Protein AF-A0A2P7MZC1-F1 (afdb_monomer)

Secondary structure (DSSP, 8-state):
--HHHHHHHHHTT-HHHHHHHHHHHHHTT-HHHHHHHHS-TTS---HHHHHHHHHHHHHHT-

Mean predicted aligned error: 4.52 Å

Structure (mmCIF, N/CA/C/O backbone):
data_AF-A0A2P7MZC1-F1
#
_entry.id   AF-A0A2P7MZC1-F1
#
loop_
_atom_site.group_PDB
_atom_site.id
_atom_site.type_symbol
_atom_site.label_atom_id
_atom_site.label_alt_id
_atom_site.label_comp_id
_atom_site.label_asym_id
_atom_site.label_entity_id
_atom_site.label_seq_id
_atom_site.pdbx_PDB_ins_code
_atom_site.Cartn_x
_atom_site.Cartn_y
_atom_site.Cartn_z
_atom_site.occupancy
_atom_site.B_iso_or_equiv
_atom_site.auth_seq_id
_atom_site.auth_comp_id
_atom_site.auth_asym_id
_atom_site.auth_atom_id
_atom_site.pdbx_PDB_model_num
ATOM 1 N N . MET A 1 1 ? -17.500 4.654 -10.265 1.00 57.59 1 MET A N 1
ATOM 2 C CA . MET A 1 1 ? -16.048 4.545 -10.005 1.00 57.59 1 MET A CA 1
ATOM 3 C C . MET A 1 1 ? -15.837 4.732 -8.518 1.00 57.59 1 MET A C 1
ATOM 5 O O . MET A 1 1 ? -16.392 5.682 -7.980 1.00 57.59 1 MET A O 1
ATOM 9 N N . SER A 1 2 ? -15.118 3.827 -7.856 1.00 80.19 2 SER A N 1
ATOM 10 C CA . SER A 1 2 ? -14.809 3.981 -6.427 1.00 80.19 2 SER A CA 1
ATOM 11 C C . SER A 1 2 ? -13.713 5.035 -6.213 1.00 80.19 2 SER A C 1
ATOM 13 O O . SER A 1 2 ? -12.850 5.223 -7.075 1.00 80.19 2 SER A O 1
ATOM 15 N N . GLU A 1 3 ? -13.709 5.717 -5.062 1.00 81.94 3 GLU A N 1
ATOM 16 C CA . GLU A 1 3 ? -12.634 6.662 -4.704 1.00 81.94 3 GLU A CA 1
ATOM 17 C C . GLU A 1 3 ? -11.248 6.000 -4.742 1.00 81.94 3 GLU A C 1
ATOM 19 O O . GLU A 1 3 ? -10.267 6.621 -5.152 1.00 81.94 3 GLU A O 1
ATOM 24 N N . THR A 1 4 ? -11.174 4.714 -4.393 1.00 82.94 4 THR A N 1
ATOM 25 C CA . THR A 1 4 ? -9.956 3.903 -4.467 1.00 82.94 4 THR A CA 1
ATOM 26 C C . THR A 1 4 ? -9.418 3.793 -5.894 1.00 82.94 4 THR A C 1
ATOM 28 O O . THR A 1 4 ? -8.236 4.049 -6.121 1.00 82.94 4 THR A O 1
ATOM 31 N N . GLU A 1 5 ? -10.266 3.477 -6.876 1.00 82.31 5 GLU A N 1
ATOM 32 C CA . GLU A 1 5 ? -9.849 3.375 -8.284 1.00 82.31 5 GLU A CA 1
ATOM 33 C C . GLU A 1 5 ? -9.385 4.720 -8.851 1.00 82.31 5 GLU A C 1
ATOM 35 O O . GLU A 1 5 ? -8.406 4.776 -9.601 1.00 82.31 5 GLU A O 1
ATOM 40 N N . ALA A 1 6 ? -10.061 5.814 -8.485 1.00 84.81 6 ALA A N 1
ATOM 41 C CA . ALA A 1 6 ? -9.654 7.158 -8.886 1.00 84.81 6 ALA A CA 1
ATOM 42 C C . ALA A 1 6 ? -8.267 7.507 -8.322 1.00 84.81 6 ALA A C 1
ATOM 44 O O . ALA A 1 6 ? -7.422 8.062 -9.029 1.00 84.81 6 ALA A O 1
ATOM 45 N N . LYS A 1 7 ? -8.004 7.118 -7.068 1.00 84.00 7 LYS A N 1
ATOM 46 C CA . LYS A 1 7 ? -6.710 7.314 -6.408 1.00 84.00 7 LYS A CA 1
ATOM 47 C C . LYS A 1 7 ? -5.611 6.486 -7.075 1.00 84.00 7 LYS A C 1
ATOM 49 O O . LYS A 1 7 ? -4.585 7.052 -7.429 1.00 84.00 7 LYS A O 1
ATOM 54 N N . ILE A 1 8 ? -5.850 5.200 -7.346 1.00 85.00 8 ILE A N 1
ATOM 55 C CA . ILE A 1 8 ? -4.910 4.317 -8.064 1.00 85.00 8 ILE A CA 1
ATOM 56 C C . ILE A 1 8 ? -4.539 4.900 -9.432 1.00 85.00 8 ILE A C 1
ATOM 58 O O . ILE A 1 8 ? -3.362 4.985 -9.776 1.00 85.00 8 ILE A O 1
ATOM 62 N N . ARG A 1 9 ? -5.528 5.373 -10.203 1.00 83.94 9 ARG A N 1
ATOM 63 C CA . ARG A 1 9 ? -5.274 6.014 -11.503 1.00 83.94 9 ARG A CA 1
ATOM 64 C C . ARG A 1 9 ? -4.422 7.276 -11.378 1.00 83.94 9 ARG A C 1
ATOM 66 O O . ARG A 1 9 ? -3.545 7.481 -12.209 1.00 83.94 9 ARG A O 1
ATOM 73 N N . LYS A 1 10 ? -4.660 8.101 -10.352 1.00 86.31 10 LYS A N 1
ATOM 74 C CA . LYS A 1 10 ? -3.894 9.332 -10.103 1.00 86.31 10 LYS A CA 1
ATOM 75 C C . LYS A 1 10 ? -2.435 9.053 -9.727 1.00 86.31 10 LYS A C 1
ATOM 77 O O . LYS A 1 10 ? -1.572 9.859 -10.051 1.00 86.31 10 LYS A O 1
ATOM 82 N N . LEU A 1 11 ? -2.167 7.937 -9.050 1.00 85.69 11 LEU A N 1
ATOM 83 C CA . LEU A 1 11 ? -0.812 7.555 -8.641 1.00 85.69 11 LEU A CA 1
ATOM 84 C C . LEU A 1 11 ? 0.052 7.062 -9.808 1.00 85.69 11 LEU A C 1
ATOM 86 O O . LEU A 1 11 ? 1.275 7.178 -9.745 1.00 85.69 11 LEU A O 1
ATOM 90 N N . GLY A 1 12 ? -0.565 6.542 -10.874 1.00 80.56 12 GLY 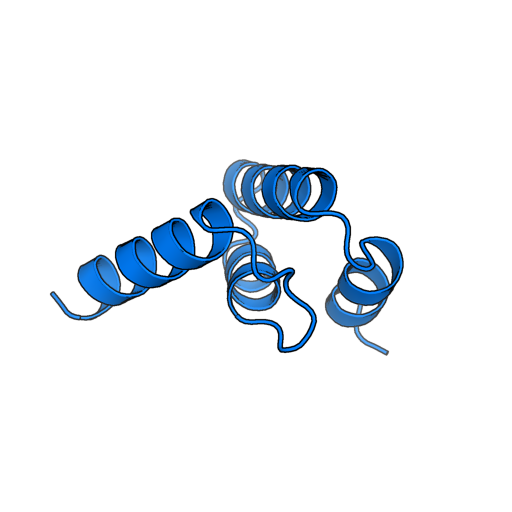A N 1
ATOM 91 C CA . GLY A 1 12 ? 0.156 6.074 -12.058 1.00 80.56 12 GLY A CA 1
ATOM 92 C C . GLY A 1 12 ? 1.207 5.017 -11.708 1.00 80.56 12 GLY A C 1
ATOM 93 O O . GLY A 1 12 ? 0.951 4.145 -10.882 1.00 80.56 12 GLY A O 1
ATOM 94 N N . SER A 1 13 ? 2.395 5.118 -12.306 1.00 79.44 13 SER A N 1
ATOM 95 C CA . SER A 1 13 ? 3.505 4.176 -12.092 1.00 79.44 13 SER A CA 1
ATOM 96 C C . SER A 1 13 ? 4.595 4.708 -11.151 1.00 79.44 13 SER A C 1
ATOM 98 O O . SER A 1 13 ? 5.699 4.171 -11.159 1.00 79.44 13 SER A O 1
ATOM 100 N N . ASP A 1 14 ? 4.329 5.763 -10.367 1.00 85.31 14 ASP A N 1
ATOM 101 C CA . ASP A 1 14 ? 5.327 6.380 -9.479 1.00 85.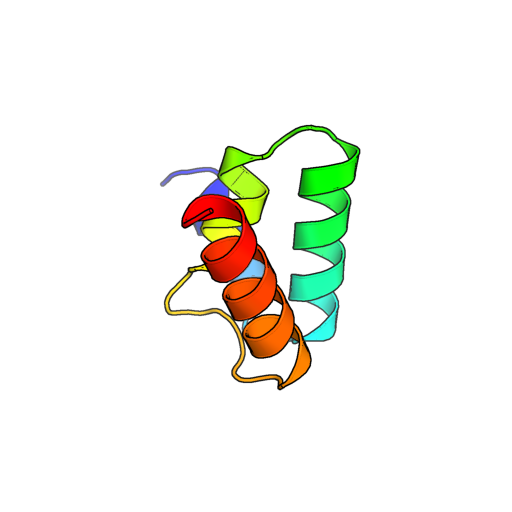31 14 ASP A CA 1
ATOM 102 C C . ASP A 1 14 ? 5.467 5.606 -8.148 1.00 85.31 14 ASP A C 1
ATOM 104 O O . ASP A 1 14 ? 4.605 5.713 -7.267 1.00 85.31 14 ASP A O 1
ATOM 108 N N . PRO A 1 15 ? 6.574 4.874 -7.914 1.00 83.19 15 PRO A N 1
ATOM 109 C CA . PRO A 1 15 ? 6.747 4.076 -6.701 1.00 83.19 15 PRO A CA 1
ATOM 110 C C . PRO A 1 15 ? 6.737 4.892 -5.405 1.00 83.19 15 PRO A C 1
ATOM 112 O O . PRO A 1 15 ? 6.360 4.366 -4.353 1.00 83.19 15 PRO A O 1
ATOM 115 N N . GLN A 1 16 ? 7.161 6.155 -5.450 1.00 85.56 16 GLN A N 1
ATOM 116 C CA . GLN A 1 16 ? 7.240 7.010 -4.273 1.00 85.56 16 GLN A CA 1
ATOM 117 C C . GLN A 1 16 ? 5.860 7.554 -3.897 1.00 85.56 16 GLN A C 1
ATOM 119 O O . GLN A 1 16 ? 5.489 7.514 -2.719 1.00 85.56 16 GLN A O 1
ATOM 124 N N . ALA A 1 17 ? 5.059 7.950 -4.890 1.00 88.38 17 ALA A N 1
ATOM 125 C CA . ALA A 1 17 ? 3.669 8.351 -4.683 1.00 88.38 17 ALA A CA 1
ATOM 126 C C . ALA A 1 17 ? 2.816 7.209 -4.101 1.00 88.38 17 ALA A C 1
ATOM 128 O O . ALA A 1 17 ? 2.015 7.433 -3.184 1.00 88.38 17 ALA A O 1
ATOM 129 N N . TRP A 1 18 ? 3.020 5.974 -4.578 1.00 90.62 18 TRP A N 1
ATOM 130 C CA . TRP A 1 18 ? 2.340 4.795 -4.032 1.00 90.62 18 TRP A CA 1
ATOM 131 C C . TRP A 1 18 ? 2.691 4.562 -2.565 1.00 90.62 18 TRP A C 1
ATOM 133 O O . TRP A 1 18 ? 1.784 4.455 -1.737 1.00 90.62 18 TRP A O 1
ATOM 143 N N . ARG A 1 19 ? 3.985 4.549 -2.208 1.00 88.44 19 ARG A N 1
ATOM 144 C CA . ARG A 1 19 ? 4.404 4.383 -0.803 1.00 88.44 19 ARG A CA 1
ATOM 145 C C . ARG A 1 19 ? 3.826 5.465 0.101 1.00 88.44 19 ARG A C 1
ATOM 147 O O . ARG A 1 19 ? 3.274 5.136 1.148 1.00 88.44 19 ARG A O 1
ATOM 154 N N . GLY A 1 20 ? 3.905 6.731 -0.313 1.00 90.06 20 GLY A N 1
ATOM 155 C CA . GLY A 1 20 ? 3.341 7.845 0.452 1.00 90.06 20 GLY A CA 1
ATOM 156 C C . GLY A 1 20 ? 1.832 7.699 0.664 1.00 90.06 20 GLY A C 1
ATOM 157 O O . GLY A 1 20 ? 1.331 7.935 1.762 1.00 90.06 20 GLY A O 1
ATOM 158 N N . SER A 1 21 ? 1.109 7.226 -0.353 1.00 90.94 21 SER A N 1
ATOM 159 C CA . SER A 1 21 ? -0.340 7.005 -0.271 1.00 90.94 21 SER A CA 1
ATOM 160 C C . SER A 1 21 ? -0.718 5.840 0.635 1.00 90.94 21 SER A C 1
ATOM 162 O O . SER A 1 21 ? -1.655 5.968 1.421 1.00 90.94 21 SER A O 1
ATOM 164 N N . ILE A 1 22 ? 0.026 4.733 0.576 1.00 89.81 22 ILE A N 1
ATOM 165 C CA . ILE A 1 22 ? -0.140 3.597 1.492 1.00 89.81 22 ILE A CA 1
ATOM 166 C C . ILE A 1 22 ? 0.114 4.056 2.929 1.00 89.81 22 ILE A C 1
ATOM 168 O O . ILE A 1 22 ? -0.704 3.809 3.812 1.00 89.81 22 ILE A O 1
ATOM 172 N N . GLN A 1 23 ? 1.211 4.777 3.166 1.00 90.19 23 GLN A N 1
ATOM 173 C CA . GLN A 1 23 ? 1.564 5.265 4.497 1.00 90.19 23 GLN A CA 1
ATOM 174 C C . GLN A 1 23 ? 0.528 6.260 5.035 1.00 90.19 23 GLN A C 1
ATOM 176 O O . GLN A 1 23 ? 0.130 6.171 6.194 1.00 90.19 23 GLN A O 1
ATOM 181 N N . SER A 1 24 ? 0.021 7.157 4.187 1.00 92.06 24 SER A N 1
ATOM 182 C CA . SER A 1 24 ? -1.074 8.067 4.534 1.00 92.06 24 SER A CA 1
ATOM 183 C C . SER A 1 24 ? -2.363 7.312 4.886 1.00 92.06 24 SER A C 1
ATOM 185 O O . SER A 1 24 ? -2.997 7.618 5.899 1.00 92.06 24 SER A O 1
ATOM 187 N N . ALA A 1 25 ? -2.730 6.287 4.110 1.00 90.50 25 ALA A N 1
ATOM 188 C CA . ALA A 1 25 ? -3.894 5.447 4.389 1.00 90.50 25 ALA A CA 1
ATOM 189 C C . ALA A 1 25 ? -3.750 4.698 5.727 1.00 90.50 25 ALA A C 1
ATOM 191 O O . ALA A 1 25 ? -4.689 4.658 6.519 1.00 90.50 25 ALA A O 1
ATOM 192 N N . LEU A 1 26 ? -2.558 4.177 6.033 1.00 88.62 26 LEU A N 1
ATOM 193 C CA . LEU A 1 26 ? -2.272 3.543 7.323 1.00 88.62 26 LEU A CA 1
ATOM 194 C C . LEU A 1 26 ? -2.362 4.543 8.487 1.00 88.62 26 LEU A C 1
ATOM 196 O O . LEU A 1 26 ? -3.028 4.258 9.482 1.00 88.62 26 LEU A O 1
ATOM 200 N N . ASN A 1 27 ? -1.770 5.733 8.347 1.00 92.50 27 ASN A N 1
ATOM 201 C CA . ASN A 1 27 ? -1.794 6.780 9.376 1.00 92.50 27 ASN A CA 1
ATOM 202 C C . ASN A 1 27 ? -3.214 7.286 9.673 1.00 92.50 27 ASN A C 1
ATOM 204 O O . ASN A 1 27 ? -3.534 7.624 10.810 1.00 92.50 27 ASN A O 1
ATOM 208 N N . THR A 1 28 ? -4.080 7.306 8.661 1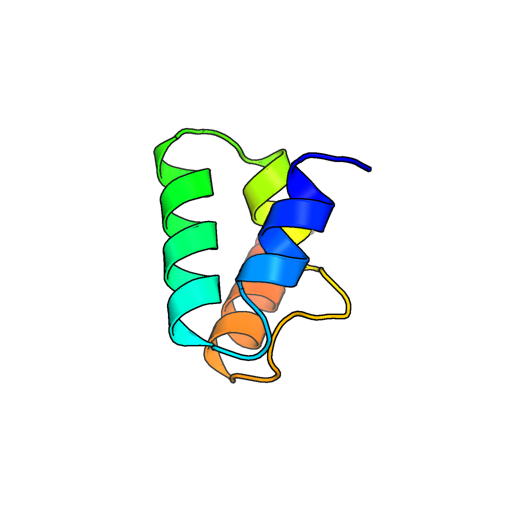.00 92.94 28 THR A N 1
ATOM 209 C CA . THR A 1 28 ? -5.489 7.714 8.784 1.00 92.94 28 THR A CA 1
ATOM 210 C C . THR A 1 28 ? -6.423 6.562 9.165 1.00 92.94 28 THR A C 1
ATOM 212 O O . THR A 1 28 ? -7.640 6.727 9.146 1.00 92.94 28 THR A O 1
ATOM 215 N N . LYS A 1 29 ? -5.874 5.394 9.537 1.00 90.06 29 LYS A N 1
ATOM 216 C CA . LYS A 1 29 ? -6.618 4.169 9.885 1.00 90.06 29 LYS A CA 1
ATOM 217 C C . LYS A 1 29 ? -7.501 3.622 8.750 1.00 90.06 29 LYS A C 1
ATOM 219 O O . LYS A 1 29 ? -8.372 2.789 8.987 1.00 90.06 29 LYS A O 1
ATOM 224 N N . GLN A 1 30 ? -7.248 4.016 7.503 1.00 90.50 30 GLN A N 1
ATOM 225 C C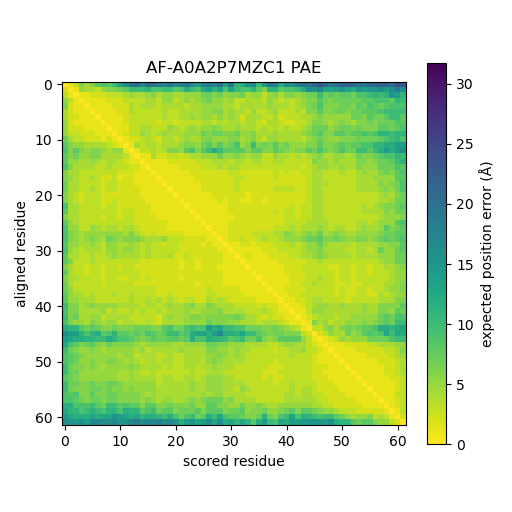A . GLN A 1 30 ? -7.933 3.519 6.308 1.00 90.50 30 GLN A CA 1
ATOM 226 C C . GLN A 1 30 ? -7.285 2.216 5.813 1.00 90.50 30 GLN A C 1
ATOM 228 O O . GLN A 1 30 ? -6.713 2.150 4.725 1.00 90.50 30 GLN A O 1
ATOM 233 N N . GLN A 1 31 ? -7.368 1.156 6.620 1.00 88.38 31 GLN A N 1
ATOM 234 C CA . GLN A 1 31 ? -6.712 -0.130 6.339 1.00 88.38 31 GLN A CA 1
ATOM 235 C C . GLN A 1 31 ? -7.163 -0.750 5.007 1.00 88.38 31 GLN A C 1
ATOM 237 O O . GLN A 1 31 ? -6.326 -1.215 4.237 1.00 88.38 31 GLN A O 1
ATOM 242 N N . GLY A 1 32 ? -8.463 -0.693 4.693 1.00 88.62 32 GLY A N 1
ATOM 243 C CA . GLY A 1 32 ? -8.992 -1.198 3.421 1.00 88.62 32 GLY A CA 1
ATOM 244 C C . GLY A 1 32 ? -8.399 -0.482 2.204 1.00 88.62 32 GLY A C 1
ATOM 245 O O . GLY A 1 32 ? -8.043 -1.129 1.221 1.00 88.62 32 GLY A O 1
ATOM 246 N N . LEU A 1 33 ? -8.199 0.838 2.293 1.00 89.44 33 LEU A N 1
ATOM 247 C CA . LEU A 1 33 ? -7.540 1.605 1.236 1.00 89.44 33 LEU A CA 1
ATOM 248 C C . LEU A 1 33 ? -6.056 1.243 1.130 1.00 89.44 33 LEU A C 1
ATOM 250 O O . LEU A 1 33 ? -5.548 1.069 0.026 1.00 89.44 33 LEU A O 1
ATOM 254 N N . ALA A 1 34 ? -5.365 1.112 2.265 1.00 90.19 34 ALA A N 1
ATOM 255 C CA . ALA A 1 34 ? -3.958 0.729 2.281 1.00 90.19 34 ALA A CA 1
ATOM 256 C C . ALA A 1 34 ? -3.741 -0.632 1.607 1.00 90.19 34 ALA A C 1
ATOM 258 O O . ALA A 1 34 ? -2.828 -0.757 0.799 1.00 90.19 34 ALA A O 1
ATOM 259 N N . LEU A 1 35 ? -4.600 -1.619 1.881 1.00 89.62 35 LEU A N 1
ATOM 260 C CA . LEU A 1 35 ? -4.551 -2.940 1.249 1.00 89.62 35 LEU A CA 1
ATOM 261 C C . LEU A 1 35 ? -4.897 -2.880 -0.241 1.00 89.62 35 LEU A C 1
ATOM 263 O O . LEU A 1 35 ? -4.195 -3.486 -1.044 1.00 89.62 35 LEU A O 1
ATOM 267 N N . ALA A 1 36 ? -5.919 -2.115 -0.630 1.0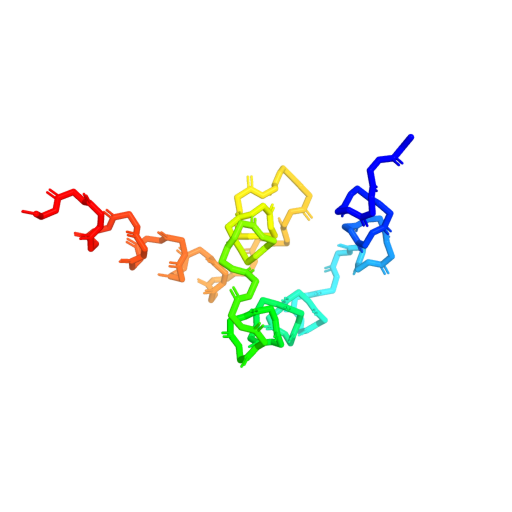0 90.25 36 ALA A N 1
ATOM 268 C CA . ALA A 1 36 ? -6.271 -1.953 -2.039 1.00 90.25 36 ALA A CA 1
ATOM 269 C C . ALA A 1 36 ? -5.134 -1.311 -2.853 1.00 90.25 36 ALA A C 1
ATOM 271 O O . ALA A 1 36 ? -4.883 -1.711 -3.986 1.00 90.25 36 ALA A O 1
ATOM 272 N N . LEU A 1 37 ? -4.404 -0.358 -2.264 1.00 90.19 37 LEU A N 1
ATOM 273 C CA . LEU A 1 37 ? -3.179 0.190 -2.848 1.00 90.19 37 LEU A CA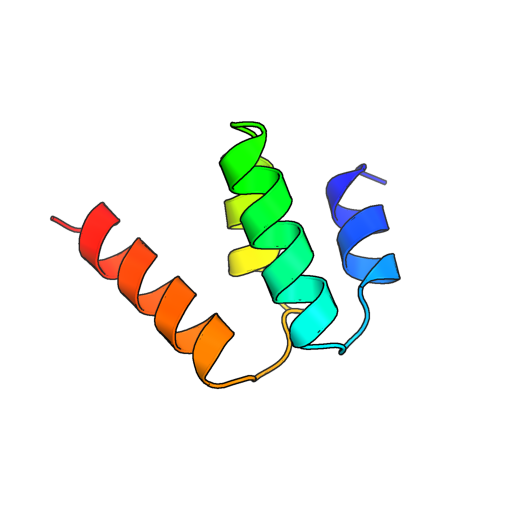 1
ATOM 274 C C . LEU A 1 37 ? -2.014 -0.812 -2.785 1.00 90.19 37 LEU A C 1
ATOM 276 O O . LEU A 1 37 ? -1.185 -0.878 -3.679 1.00 90.19 37 LEU A O 1
ATOM 280 N N . LEU A 1 38 ? -1.904 -1.618 -1.738 1.00 89.19 38 LEU A N 1
ATOM 281 C CA . LEU A 1 38 ? -0.815 -2.585 -1.664 1.00 89.19 38 LEU A CA 1
ATOM 282 C C . LEU A 1 38 ? -0.941 -3.664 -2.739 1.00 89.19 38 LEU A C 1
ATOM 284 O O . LEU A 1 38 ? 0.067 -4.059 -3.303 1.00 89.19 38 LEU A O 1
ATOM 288 N N . PHE A 1 39 ? -2.157 -4.138 -3.008 1.00 88.69 39 PHE A N 1
ATOM 289 C CA . PHE A 1 39 ? -2.431 -5.307 -3.849 1.00 88.69 39 PHE A CA 1
ATOM 290 C C . PHE A 1 39 ? -3.065 -4.966 -5.203 1.00 88.69 39 PHE A C 1
ATOM 292 O O . PHE A 1 39 ? -3.588 -5.852 -5.874 1.00 88.69 39 PHE A O 1
ATOM 299 N N . SER A 1 40 ? -3.037 -3.699 -5.620 1.00 88.12 40 SER A N 1
ATOM 300 C CA . SER A 1 40 ? -3.505 -3.334 -6.958 1.00 88.12 40 SER A CA 1
ATOM 301 C C . SER A 1 40 ? -2.587 -3.918 -8.033 1.00 88.12 40 SER A C 1
ATOM 303 O O . SER A 1 40 ? -1.364 -3.861 -7.936 1.00 88.12 40 SER A O 1
ATOM 305 N N . ASP A 1 41 ? -3.205 -4.391 -9.109 1.00 84.69 41 ASP A N 1
ATOM 306 C CA . ASP A 1 41 ? -2.597 -4.753 -10.392 1.00 84.69 41 ASP A CA 1
ATOM 307 C C . ASP A 1 41 ? -1.760 -3.627 -11.024 1.00 84.69 41 ASP A C 1
ATOM 309 O O . ASP A 1 41 ? -0.865 -3.887 -11.823 1.00 84.69 41 ASP A O 1
ATOM 313 N N . LYS A 1 42 ? -2.040 -2.371 -10.659 1.00 84.69 42 LYS A N 1
ATOM 314 C CA . LYS A 1 42 ? -1.319 -1.184 -11.135 1.00 84.69 42 LYS A CA 1
ATOM 315 C C . LYS A 1 42 ? -0.184 -0.749 -10.218 1.00 84.69 42 LYS A C 1
ATOM 317 O O . LYS A 1 42 ? 0.472 0.250 -10.515 1.00 84.69 42 LYS A O 1
ATOM 322 N N . ALA A 1 43 ? 0.025 -1.446 -9.101 1.00 83.50 43 ALA A N 1
ATOM 323 C CA . ALA A 1 43 ? 1.096 -1.113 -8.183 1.00 83.50 43 ALA A CA 1
ATOM 324 C C . ALA A 1 43 ? 2.455 -1.262 -8.896 1.00 83.50 43 ALA A C 1
ATOM 326 O O . ALA A 1 43 ? 2.701 -2.274 -9.555 1.00 83.50 43 ALA A O 1
ATOM 327 N N . PRO A 1 44 ? 3.356 -0.274 -8.783 1.00 82.12 44 PRO A N 1
ATOM 328 C CA . PRO A 1 44 ? 4.633 -0.316 -9.471 1.00 82.12 44 PRO A CA 1
ATOM 329 C C . PRO A 1 44 ? 5.501 -1.447 -8.920 1.00 82.12 44 PRO A C 1
ATOM 331 O O . PRO A 1 44 ? 5.552 -1.685 -7.712 1.00 82.12 44 PRO A O 1
ATOM 334 N N . GLU A 1 45 ? 6.263 -2.089 -9.804 1.00 73.56 45 GLU A N 1
ATOM 335 C CA . GLU A 1 45 ? 7.122 -3.246 -9.510 1.00 73.56 45 GLU A CA 1
ATOM 336 C C . GLU A 1 45 ? 8.363 -2.943 -8.643 1.00 73.56 45 GLU A C 1
ATOM 338 O O . GLU A 1 45 ? 9.347 -3.683 -8.638 1.00 73.56 45 GLU A O 1
ATOM 343 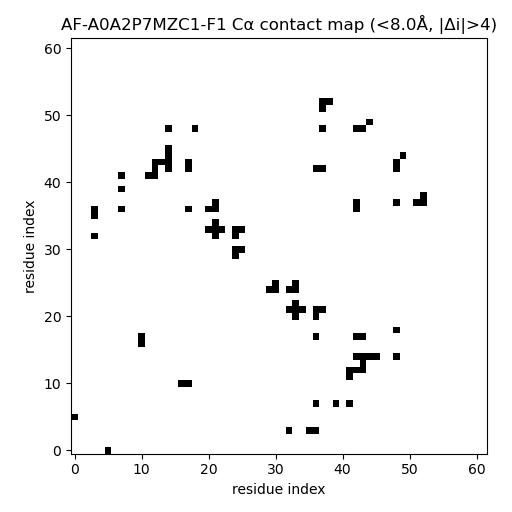N N . GLY A 1 46 ? 8.330 -1.863 -7.865 1.00 73.50 46 GLY A N 1
ATOM 344 C CA . GLY A 1 46 ? 9.406 -1.504 -6.957 1.00 73.50 46 GLY A CA 1
ATOM 345 C C . GLY A 1 46 ? 9.606 -2.562 -5.871 1.00 73.50 46 GLY A C 1
ATOM 346 O O . GLY A 1 46 ? 8.656 -2.982 -5.205 1.00 73.50 46 GLY A O 1
ATOM 347 N N . SER A 1 47 ? 10.869 -2.924 -5.630 1.00 75.06 47 SER A N 1
ATOM 348 C CA . SER A 1 47 ? 11.292 -3.884 -4.599 1.00 75.06 47 SER A CA 1
ATOM 349 C C . SER A 1 47 ? 10.659 -3.623 -3.227 1.00 75.06 47 SER A C 1
ATOM 351 O O . SER A 1 47 ? 10.255 -4.558 -2.544 1.00 75.06 47 SER A O 1
ATOM 353 N N . ALA A 1 48 ? 10.483 -2.360 -2.844 1.00 80.25 48 ALA A N 1
ATOM 354 C CA . ALA A 1 48 ? 9.892 -2.018 -1.555 1.00 80.25 48 ALA A CA 1
ATOM 355 C C . ALA A 1 48 ? 8.372 -2.237 -1.461 1.00 80.25 48 ALA A C 1
ATOM 357 O O . ALA A 1 48 ? 7.894 -2.590 -0.387 1.00 80.25 48 ALA A O 1
ATOM 358 N N . ILE A 1 49 ? 7.603 -2.028 -2.542 1.00 83.06 49 ILE A N 1
ATOM 359 C CA . ILE A 1 49 ? 6.156 -2.328 -2.540 1.00 83.06 49 ILE A CA 1
ATOM 360 C C . ILE A 1 49 ? 5.987 -3.845 -2.392 1.00 83.06 49 ILE A C 1
ATOM 362 O O . ILE A 1 49 ? 5.226 -4.295 -1.540 1.00 83.06 49 ILE A O 1
ATOM 366 N N . LYS A 1 50 ? 6.785 -4.627 -3.135 1.00 84.38 50 LYS A N 1
ATOM 367 C CA . LYS A 1 50 ? 6.823 -6.094 -3.025 1.00 84.38 50 LYS A CA 1
ATOM 368 C C . LYS A 1 50 ? 7.214 -6.565 -1.615 1.00 84.38 50 LYS A C 1
ATOM 370 O O . LYS A 1 50 ? 6.552 -7.436 -1.059 1.00 84.38 50 LYS A O 1
ATOM 375 N N . GLN A 1 51 ? 8.227 -5.963 -0.986 1.00 86.94 51 GLN A N 1
ATOM 376 C CA . GLN A 1 51 ? 8.603 -6.277 0.405 1.00 86.94 51 GLN A CA 1
ATOM 377 C C . GLN A 1 51 ? 7.481 -5.967 1.408 1.00 86.94 51 GLN A C 1
ATOM 379 O O . GLN A 1 51 ? 7.237 -6.742 2.337 1.00 86.94 51 GLN A O 1
ATOM 384 N N . LEU A 1 52 ? 6.776 -4.849 1.219 1.00 84.56 52 LEU A N 1
ATOM 385 C CA . LEU A 1 52 ? 5.613 -4.487 2.027 1.00 84.56 52 LEU A CA 1
ATOM 386 C C . LEU A 1 52 ? 4.472 -5.502 1.863 1.00 84.56 52 LEU A C 1
ATOM 388 O O . LEU A 1 52 ? 3.948 -5.977 2.869 1.00 84.56 52 LEU A O 1
ATOM 392 N N . GLN A 1 53 ? 4.135 -5.885 0.626 1.00 87.69 53 GLN A N 1
ATOM 393 C CA . GLN A 1 53 ? 3.149 -6.937 0.340 1.00 87.69 53 GLN A CA 1
ATOM 394 C C . GLN A 1 53 ? 3.511 -8.241 1.060 1.00 87.69 53 GLN A C 1
ATOM 396 O O . GLN A 1 53 ? 2.685 -8.794 1.785 1.00 87.69 53 GLN A O 1
ATOM 401 N N . GLN A 1 54 ? 4.761 -8.699 0.927 1.00 88.06 54 GLN A N 1
ATOM 402 C CA . GLN A 1 54 ? 5.240 -9.918 1.586 1.00 88.06 54 GLN A CA 1
ATOM 403 C C . GLN A 1 54 ? 5.127 -9.839 3.109 1.00 88.06 54 GLN A C 1
ATOM 405 O O . GLN A 1 54 ? 4.663 -10.785 3.741 1.00 88.06 54 GLN A O 1
ATOM 410 N N . THR A 1 55 ? 5.505 -8.707 3.704 1.00 86.88 55 THR A N 1
ATOM 411 C CA . THR A 1 55 ? 5.410 -8.503 5.156 1.00 86.88 55 THR A CA 1
ATOM 412 C C . THR A 1 55 ? 3.963 -8.588 5.639 1.00 86.88 55 THR A C 1
ATOM 414 O O . THR A 1 55 ? 3.694 -9.202 6.672 1.00 86.88 55 THR A O 1
ATOM 417 N N . VAL A 1 56 ? 3.024 -7.991 4.899 1.00 86.12 56 VAL A N 1
ATOM 418 C CA . VAL A 1 56 ? 1.593 -8.044 5.229 1.00 86.12 56 VAL A CA 1
ATOM 419 C C . VAL A 1 56 ? 1.067 -9.473 5.132 1.00 86.12 56 VAL A C 1
ATOM 421 O O . VAL A 1 56 ? 0.427 -9.934 6.074 1.00 86.12 56 VAL A O 1
ATOM 424 N N . ILE A 1 57 ? 1.397 -10.196 4.057 1.00 87.06 57 ILE A N 1
ATOM 425 C CA . ILE A 1 57 ? 1.011 -11.605 3.882 1.00 87.06 57 ILE A CA 1
ATOM 426 C C . ILE A 1 57 ? 1.545 -12.457 5.0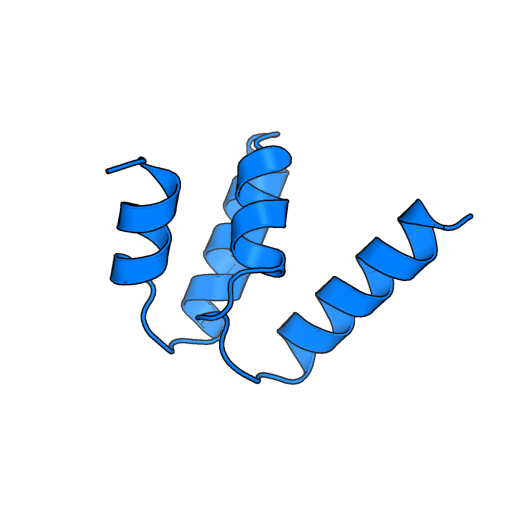40 1.00 87.06 57 ILE A C 1
ATOM 428 O O . ILE A 1 57 ? 0.784 -13.185 5.671 1.00 87.06 57 ILE A O 1
ATOM 432 N N . GLN A 1 58 ? 2.831 -12.329 5.382 1.00 88.25 58 GLN A N 1
ATOM 433 C CA . GLN A 1 58 ? 3.427 -13.120 6.462 1.00 88.25 58 GLN A CA 1
ATOM 434 C C . GLN A 1 58 ? 2.799 -12.860 7.831 1.00 88.25 58 GLN A C 1
ATOM 436 O O . GLN A 1 58 ? 2.727 -13.773 8.648 1.00 88.25 58 GLN A O 1
ATOM 441 N N . ARG A 1 59 ? 2.361 -11.627 8.100 1.00 83.12 59 ARG A N 1
ATOM 442 C CA . ARG A 1 59 ? 1.668 -11.295 9.351 1.00 83.12 59 ARG A CA 1
ATOM 443 C C . ARG A 1 59 ? 0.220 -11.773 9.363 1.00 83.12 59 ARG A C 1
ATOM 445 O O . ARG A 1 59 ? -0.261 -12.119 10.429 1.00 83.12 59 ARG A O 1
ATOM 452 N N . ALA A 1 60 ? -0.456 -11.772 8.216 1.00 78.31 60 ALA A N 1
ATOM 453 C CA . ALA A 1 60 ? -1.842 -12.224 8.100 1.00 78.31 60 ALA A CA 1
ATOM 454 C C . ALA A 1 60 ? -1.984 -13.755 8.162 1.00 78.31 60 ALA A C 1
ATOM 456 O O . ALA A 1 60 ? -3.030 -14.248 8.567 1.00 78.31 60 ALA A O 1
ATOM 457 N N . CYS A 1 61 ? -0.953 -14.500 7.753 1.00 75.31 61 CYS A N 1
ATOM 458 C CA . CYS A 1 61 ? -0.938 -15.967 7.756 1.00 75.31 61 CYS A CA 1
ATOM 459 C C . CYS A 1 61 ? -0.325 -16.595 9.026 1.00 75.31 61 CYS A C 1
ATOM 461 O O . CYS A 1 61 ? -0.078 -17.800 9.031 1.00 75.31 61 CYS A O 1
ATOM 463 N N . ARG A 1 62 ? -0.034 -15.800 10.062 1.00 60.44 62 ARG A N 1
ATOM 464 C CA . ARG A 1 62 ? 0.378 -16.280 11.392 1.00 60.44 62 ARG A CA 1
ATOM 465 C C . ARG A 1 62 ? -0.812 -16.310 12.334 1.00 60.44 62 ARG A C 1
ATOM 467 O O . ARG A 1 62 ? -0.848 -17.253 13.149 1.00 60.44 62 ARG A O 1
#

Sequence (62 aa):
MSETEAKIRKLGSDPQAWRGSIQSALNTKQQGLALALLFSDKAPEGSAIKQLQQTVIQRACR

Solvent-accessible surface area (backbone atoms only — not comparable to full-atom values): 3604 Å² total; per-residue (Å²): 133,55,73,66,58,56,48,53,63,72,41,51,73,42,56,65,56,46,51,54,50,33,51,51,23,50,75,70,68,34,54,71,58,22,49,52,55,60,70,35,93,65,48,42,90,41,70,66,55,54,50,50,45,51,53,51,51,59,63,74,76,108

Radius of gyration: 11.13 Å; Cα contacts (8 Å, |Δi|>4): 46; chains: 1; bounding box: 27×26×24 Å

pLDDT: mean 84.91, std 6.55, range [57.59, 92.94]

Organism: NCBI:txid2116684

Foldseek 3Di:
DDPLVVQLVV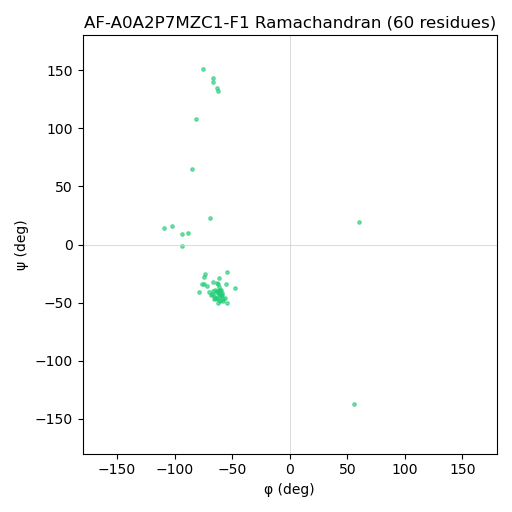QAQDQVSLVVQLVVCVVVVVPVSNVCSLPDPRHHPDPVSVVVNVVVVVVVVD

Nearest PDB structures (foldseek):
  3nym-assembly1_B  TM=4.922E-01  e=6.153E+00  Neisseria meningitidis serogroup B